Protein AF-A0A9E0TAA4-F1 (afdb_monomer_lite)

pLDDT: mean 91.59, std 7.59, range [60.28, 98.38]

Radius of gyration: 16.39 Å; chains: 1; bounding box: 40×34×42 Å

Foldseek 3Di:
DDLVVLQVCQVVLVLVVSLVVLVVVCVVVVPPPSSVLSNLSSLLSQLLVLLVVQVVCVVVVHARPPVSLVVNVVSLVSSLPRDDDAPDPSLLSSLLSCLVCLLRRLCLLVSDVSCPPSRDDPQLCDFDDDPPDTDHRSVVSSLNSLVSNCVNCVVDDPVSVVSSVD

Secondary structure (DSSP, 8-state):
--HHHHHHHHHTT-HHHHHHHHHHHHHH-TT-HHHHHHHHHHHHHHHHHHHHHHHHHHHTTPPPPHHHHHHHHHHHHHHHTSPP--S-HHHHHHHHHHTTTGGG-TTHHHHHHHH-GGGS-GGGGS-EEETTEEEPPHHHHHHHHHHHHHHH-TT--HHHHHHHH-

Structure (mmCIF, N/CA/C/O backbone):
data_AF-A0A9E0TAA4-F1
#
_entry.id   AF-A0A9E0TAA4-F1
#
loop_
_atom_site.group_PDB
_atom_site.id
_atom_site.type_symbol
_atom_site.label_atom_id
_atom_site.label_alt_id
_atom_site.label_comp_id
_atom_site.label_asym_id
_atom_site.label_entity_id
_atom_site.label_seq_id
_atom_site.pdbx_PDB_ins_code
_atom_site.Cartn_x
_atom_site.Cartn_y
_atom_site.Cartn_z
_atom_site.occupancy
_atom_site.B_iso_or_equiv
_atom_site.auth_seq_id
_atom_site.auth_comp_id
_atom_site.auth_asym_id
_atom_site.auth_atom_id
_atom_site.pdbx_PDB_model_num
ATOM 1 N N . MET A 1 1 ? 10.072 1.483 -24.260 1.00 61.47 1 MET A N 1
ATOM 2 C CA . MET A 1 1 ? 10.934 2.492 -23.596 1.00 61.47 1 MET A CA 1
ATOM 3 C C . MET A 1 1 ? 11.800 1.730 -22.598 1.00 61.47 1 MET A C 1
ATOM 5 O O . MET A 1 1 ? 12.129 0.595 -22.917 1.00 61.47 1 MET A O 1
ATOM 9 N N . THR A 1 2 ? 12.300 2.296 -21.491 1.00 86.75 2 THR A N 1
ATOM 10 C CA . THR A 1 2 ? 13.123 1.521 -20.538 1.00 86.75 2 THR A CA 1
ATOM 11 C C . THR A 1 2 ? 12.641 1.645 -19.094 1.00 86.75 2 THR A C 1
ATOM 13 O O . THR A 1 2 ? 12.015 2.630 -18.703 1.00 86.75 2 THR A O 1
ATOM 16 N N . TRP A 1 3 ? 13.036 0.694 -18.240 1.00 91.62 3 TRP A N 1
ATOM 17 C CA . TRP A 1 3 ? 12.866 0.779 -16.780 1.00 91.62 3 TRP A CA 1
ATOM 18 C C . TRP A 1 3 ? 13.400 2.094 -16.171 1.00 91.62 3 TRP A C 1
ATOM 20 O O . TRP A 1 3 ? 12.964 2.492 -15.086 1.00 91.62 3 TRP A O 1
ATOM 30 N N . ALA A 1 4 ? 14.343 2.774 -16.839 1.00 95.69 4 ALA A N 1
ATOM 31 C CA . ALA A 1 4 ? 14.889 4.051 -16.391 1.00 95.69 4 ALA A CA 1
ATOM 32 C C . ALA A 1 4 ? 13.861 5.190 -16.503 1.00 95.69 4 ALA A C 1
ATOM 34 O O . ALA A 1 4 ? 13.823 6.057 -15.630 1.00 95.69 4 ALA A O 1
ATOM 35 N N . ASP A 1 5 ? 12.977 5.147 -17.501 1.00 96.19 5 ASP A N 1
ATOM 36 C CA . ASP A 1 5 ? 11.924 6.148 -17.702 1.00 96.19 5 ASP A CA 1
ATOM 37 C C . ASP A 1 5 ? 10.844 6.022 -16.618 1.00 96.19 5 ASP A C 1
ATOM 39 O O . ASP A 1 5 ? 10.481 7.005 -15.964 1.00 96.19 5 ASP A O 1
ATOM 43 N N . VAL A 1 6 ? 10.425 4.784 -16.322 1.00 96.56 6 VAL A N 1
ATOM 44 C CA . VAL A 1 6 ? 9.535 4.467 -15.189 1.00 96.56 6 VAL A CA 1
ATOM 45 C C . VAL A 1 6 ? 10.157 4.944 -13.874 1.00 96.56 6 VAL A C 1
ATOM 47 O O . VAL A 1 6 ? 9.497 5.583 -13.048 1.00 96.56 6 VAL A O 1
ATOM 50 N N . GLN A 1 7 ? 11.457 4.693 -13.681 1.00 97.56 7 GLN A N 1
ATOM 51 C CA . GLN A 1 7 ? 12.180 5.169 -12.505 1.00 97.56 7 GLN A CA 1
ATOM 52 C C . GLN A 1 7 ? 12.195 6.703 -12.415 1.00 97.56 7 GLN A C 1
ATOM 54 O O . GLN A 1 7 ? 12.014 7.238 -11.318 1.00 97.56 7 GLN A O 1
ATOM 59 N N . ALA A 1 8 ? 12.427 7.414 -13.518 1.00 97.88 8 ALA A N 1
ATOM 60 C CA . ALA A 1 8 ? 12.48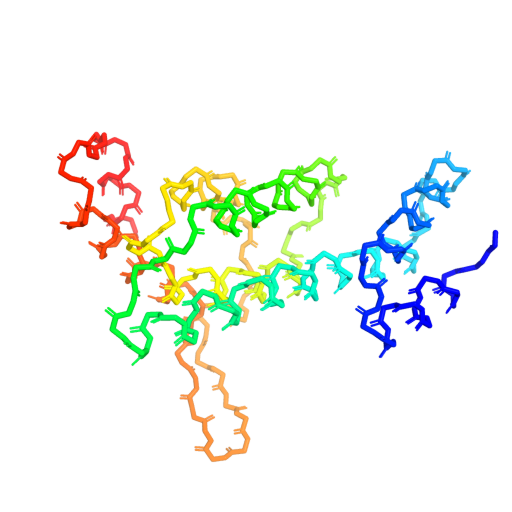4 8.874 -13.541 1.00 97.88 8 ALA A CA 1
ATOM 61 C C . ALA A 1 8 ? 11.126 9.501 -13.183 1.00 97.88 8 ALA A C 1
ATOM 63 O O . ALA A 1 8 ? 11.051 10.396 -12.332 1.00 97.88 8 ALA A O 1
ATOM 64 N N . LEU A 1 9 ? 10.034 8.979 -13.750 1.00 98.06 9 LEU A N 1
ATOM 65 C CA . LEU A 1 9 ? 8.672 9.384 -13.388 1.00 98.06 9 LEU A CA 1
ATOM 66 C C . LEU A 1 9 ? 8.393 9.134 -11.901 1.00 98.06 9 LEU A C 1
ATOM 68 O O . LEU A 1 9 ? 7.950 10.034 -11.188 1.00 98.06 9 LEU A O 1
ATOM 72 N N . ARG A 1 10 ? 8.744 7.948 -11.391 1.00 97.31 10 ARG A N 1
ATOM 73 C CA . ARG A 1 10 ? 8.583 7.615 -9.971 1.00 97.31 10 ARG A CA 1
ATOM 74 C C . ARG A 1 10 ? 9.374 8.558 -9.061 1.00 97.31 10 ARG A C 1
ATOM 76 O O . ARG A 1 10 ? 8.825 9.074 -8.091 1.00 97.31 10 ARG A O 1
ATOM 83 N N . LYS A 1 11 ? 10.658 8.787 -9.352 1.00 96.94 11 LYS A N 1
ATOM 84 C CA . LYS A 1 11 ? 11.536 9.653 -8.542 1.00 96.94 11 LYS A CA 1
ATOM 85 C C . LYS A 1 11 ? 11.096 11.119 -8.559 1.00 96.94 11 LYS A C 1
ATOM 87 O O . LYS A 1 11 ? 11.334 11.819 -7.583 1.00 96.94 11 LYS A O 1
ATOM 92 N N . SER A 1 12 ? 10.422 11.566 -9.619 1.00 97.25 12 SER A N 1
ATOM 93 C CA . SER A 1 12 ? 9.831 12.910 -9.706 1.00 97.25 12 SER A CA 1
ATOM 94 C C . SER A 1 12 ? 8.439 13.028 -9.064 1.00 97.25 12 SER A C 1
ATOM 96 O O . SER A 1 12 ? 7.809 14.077 -9.161 1.00 97.25 12 SER A O 1
ATOM 98 N N . GLY A 1 13 ? 7.941 11.972 -8.407 1.00 96.75 13 GLY A N 1
ATOM 99 C CA . GLY A 1 13 ? 6.632 11.963 -7.743 1.00 96.75 13 GLY A CA 1
ATOM 100 C C . GLY A 1 13 ? 5.439 11.788 -8.689 1.00 96.75 13 GLY A C 1
ATOM 101 O O . GLY A 1 13 ? 4.293 11.797 -8.240 1.00 96.75 13 GLY A O 1
ATOM 102 N N . LYS A 1 14 ? 5.677 11.578 -9.989 1.00 98.12 14 LYS A N 1
ATOM 103 C CA . LYS A 1 14 ? 4.645 11.320 -11.005 1.00 98.12 14 LYS A CA 1
ATOM 104 C C . LYS A 1 14 ? 4.228 9.847 -10.985 1.00 98.12 14 LYS A C 1
ATOM 106 O O . LYS A 1 14 ? 4.344 9.138 -11.981 1.00 98.12 14 LYS A O 1
ATOM 111 N N . PHE A 1 15 ? 3.768 9.372 -9.828 1.00 98.25 15 PHE A N 1
ATOM 112 C CA . PHE A 1 15 ? 3.553 7.944 -9.584 1.00 98.25 15 PHE A CA 1
ATOM 113 C C . PHE A 1 15 ? 2.519 7.310 -10.514 1.00 98.25 15 PHE A C 1
ATOM 115 O O . PHE A 1 15 ? 2.778 6.226 -11.016 1.00 98.25 15 PHE A O 1
ATOM 122 N N . GLN A 1 16 ? 1.397 7.983 -10.794 1.00 98.00 16 GLN A N 1
ATOM 123 C CA . GLN A 1 16 ? 0.392 7.442 -11.717 1.00 98.00 16 GLN A CA 1
ATOM 124 C C . GLN A 1 16 ? 0.969 7.259 -13.126 1.00 98.00 16 GLN A C 1
ATOM 126 O O . GLN A 1 16 ? 0.845 6.186 -13.692 1.00 98.00 16 GLN A O 1
ATOM 131 N N . GLN A 1 17 ? 1.702 8.253 -13.639 1.00 97.94 17 GLN A N 1
ATOM 132 C CA . GLN A 1 17 ? 2.354 8.146 -14.950 1.00 97.94 17 GLN A CA 1
ATOM 133 C C . GLN A 1 17 ? 3.415 7.038 -14.970 1.00 97.94 17 GLN A C 1
ATOM 135 O O . GLN A 1 17 ? 3.558 6.341 -15.967 1.00 97.94 17 GLN A O 1
ATOM 140 N N . ALA A 1 18 ? 4.152 6.858 -13.867 1.00 98.06 18 ALA A N 1
ATOM 141 C CA . ALA A 1 18 ? 5.094 5.752 -13.731 1.00 98.06 18 ALA A CA 1
ATOM 142 C C . ALA A 1 18 ? 4.381 4.390 -13.738 1.00 98.06 18 ALA A C 1
ATOM 144 O O . ALA A 1 18 ? 4.894 3.447 -14.329 1.00 98.06 18 ALA A O 1
ATOM 145 N N . ILE A 1 19 ? 3.209 4.287 -13.104 1.00 97.56 19 ILE A N 1
ATOM 146 C CA . ILE A 1 19 ? 2.390 3.071 -13.116 1.00 97.56 19 ILE A CA 1
ATOM 147 C C . ILE A 1 19 ? 1.889 2.785 -14.528 1.00 97.56 19 ILE A C 1
ATOM 149 O O . ILE A 1 19 ? 2.090 1.680 -15.016 1.00 97.56 19 ILE A O 1
ATOM 153 N N . ASP A 1 20 ? 1.294 3.777 -15.190 1.00 97.12 20 ASP A N 1
ATOM 154 C CA . ASP A 1 20 ? 0.730 3.622 -16.532 1.00 97.12 20 ASP A CA 1
ATOM 155 C C . ASP A 1 20 ? 1.812 3.174 -17.529 1.00 97.12 20 ASP A C 1
ATOM 157 O O . ASP A 1 20 ? 1.627 2.188 -18.242 1.00 97.12 20 ASP A O 1
ATOM 161 N N . LEU A 1 21 ? 2.983 3.827 -17.506 1.00 96.75 21 LEU A N 1
ATOM 162 C CA . LEU A 1 21 ? 4.123 3.437 -18.336 1.00 96.75 21 LEU A CA 1
ATOM 163 C C . LEU A 1 21 ? 4.658 2.050 -17.957 1.00 96.75 21 LEU A C 1
ATOM 165 O O . LEU A 1 21 ? 4.917 1.231 -18.828 1.00 96.75 21 LEU A O 1
ATOM 169 N N . GLY A 1 22 ? 4.819 1.764 -16.663 1.00 95.81 22 GLY A N 1
ATOM 170 C CA . GLY A 1 22 ? 5.322 0.472 -16.199 1.00 95.81 22 GLY A CA 1
ATOM 171 C C . GLY A 1 22 ? 4.421 -0.700 -16.590 1.00 95.81 22 GLY A C 1
ATOM 172 O O . GLY A 1 22 ? 4.932 -1.760 -16.928 1.00 95.81 22 GLY A O 1
ATOM 173 N N . LEU A 1 23 ? 3.098 -0.514 -16.582 1.00 95.25 23 LEU A N 1
ATOM 174 C CA . LEU A 1 23 ? 2.143 -1.521 -17.052 1.00 95.25 23 LEU A CA 1
ATOM 175 C C . LEU A 1 23 ? 2.267 -1.752 -18.559 1.00 95.25 23 LEU A C 1
ATOM 177 O O . LEU A 1 23 ? 2.362 -2.900 -18.976 1.00 95.25 23 LEU A O 1
ATOM 181 N N . GLN A 1 24 ? 2.341 -0.678 -19.351 1.00 95.12 24 GLN A N 1
ATOM 182 C CA . GLN A 1 24 ? 2.520 -0.776 -20.801 1.00 95.12 24 GLN A CA 1
ATOM 183 C C . GLN A 1 24 ? 3.803 -1.540 -21.165 1.00 95.12 24 GLN A C 1
ATOM 185 O O . GLN A 1 24 ? 3.782 -2.422 -22.016 1.00 95.12 24 GLN A O 1
ATOM 190 N N . GLU A 1 25 ? 4.918 -1.240 -20.499 1.00 93.44 25 GLU A N 1
ATOM 191 C CA . GLU A 1 25 ? 6.191 -1.919 -20.767 1.00 93.44 25 GLU A CA 1
ATOM 192 C C . GLU A 1 25 ? 6.145 -3.410 -20.380 1.00 93.44 25 GLU A C 1
ATOM 194 O O . GLU A 1 25 ? 6.793 -4.235 -21.021 1.00 93.44 25 GLU A O 1
ATOM 199 N N . LEU A 1 26 ? 5.362 -3.787 -19.360 1.00 92.94 26 LEU A N 1
ATOM 200 C CA . LEU A 1 26 ? 5.182 -5.192 -18.973 1.00 92.94 26 LEU A CA 1
ATOM 201 C C . LEU A 1 26 ? 4.215 -5.962 -19.869 1.00 92.94 26 LEU A C 1
ATOM 203 O O . LEU A 1 26 ? 4.309 -7.188 -19.906 1.00 92.94 26 LEU A O 1
ATOM 207 N N . ASP A 1 27 ? 3.326 -5.288 -20.596 1.00 92.06 27 ASP A N 1
ATOM 208 C CA . ASP A 1 27 ? 2.530 -5.943 -21.637 1.00 92.06 27 ASP A CA 1
ATOM 209 C C . ASP A 1 27 ? 3.433 -6.411 -22.795 1.00 92.06 27 ASP A C 1
ATOM 211 O O . ASP A 1 27 ? 3.213 -7.482 -23.361 1.00 92.06 27 ASP A O 1
ATOM 215 N N . GLU A 1 28 ? 4.489 -5.651 -23.108 1.00 90.12 28 GLU A N 1
ATOM 216 C CA . GLU A 1 28 ? 5.472 -5.990 -24.149 1.00 90.12 28 GLU A CA 1
ATOM 217 C C . GLU A 1 28 ? 6.566 -6.950 -23.651 1.00 90.12 28 GLU A C 1
ATOM 219 O O . GLU A 1 28 ? 6.990 -7.849 -24.380 1.00 90.12 28 GLU A O 1
ATOM 224 N N . ALA A 1 29 ? 7.015 -6.784 -22.403 1.00 90.00 29 ALA A N 1
ATOM 225 C CA . ALA A 1 29 ? 8.056 -7.600 -21.784 1.00 90.00 29 ALA A CA 1
ATOM 226 C C . ALA A 1 29 ?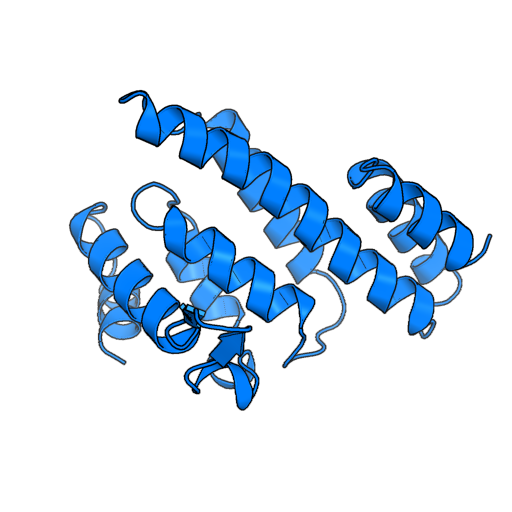 7.638 -8.077 -20.379 1.00 90.00 29 ALA A C 1
ATOM 228 O O . ALA A 1 29 ? 8.140 -7.566 -19.370 1.00 90.00 29 ALA A O 1
ATOM 229 N N . PRO A 1 30 ? 6.767 -9.103 -20.279 1.00 88.75 30 PRO A N 1
ATOM 230 C CA . PRO A 1 30 ? 6.216 -9.545 -19.002 1.00 88.75 30 PRO A CA 1
ATOM 231 C C . PRO A 1 30 ? 7.276 -9.930 -17.975 1.00 88.75 30 PRO A C 1
ATOM 233 O O . PRO A 1 30 ? 7.059 -9.739 -16.785 1.00 88.75 30 PRO A O 1
ATOM 236 N N . ASP A 1 31 ? 8.439 -10.428 -18.378 1.00 88.81 31 ASP A N 1
ATOM 237 C CA . ASP A 1 31 ? 9.464 -10.891 -17.439 1.00 88.81 31 ASP A CA 1
ATOM 238 C C . ASP A 1 31 ? 10.505 -9.822 -17.059 1.00 88.81 31 ASP A C 1
ATOM 240 O O . ASP A 1 31 ? 11.464 -10.132 -16.345 1.00 88.81 31 ASP A O 1
ATOM 244 N N . ASP A 1 32 ? 10.323 -8.551 -17.455 1.00 91.94 32 ASP A N 1
ATOM 245 C CA . ASP A 1 32 ? 11.246 -7.475 -17.074 1.00 91.94 32 ASP A CA 1
ATOM 246 C C . ASP A 1 32 ? 11.155 -7.159 -15.571 1.00 91.94 32 ASP A C 1
ATOM 248 O O . ASP A 1 32 ? 10.327 -6.387 -15.074 1.00 91.94 32 ASP A O 1
ATOM 252 N N . PHE A 1 33 ? 12.080 -7.753 -14.820 1.00 90.38 33 PHE A N 1
ATOM 253 C CA . PHE A 1 33 ? 12.176 -7.575 -13.380 1.00 90.38 33 PHE A CA 1
ATOM 254 C C . PHE A 1 33 ? 12.482 -6.131 -12.956 1.00 90.38 33 PHE A C 1
ATOM 256 O O . PHE A 1 33 ? 12.051 -5.701 -11.881 1.00 90.38 33 PHE A O 1
ATOM 263 N N . LYS A 1 34 ? 13.219 -5.365 -13.769 1.00 93.44 34 LYS A N 1
ATOM 264 C CA . LYS A 1 34 ? 13.571 -3.982 -13.429 1.00 93.44 34 LYS A CA 1
ATOM 265 C C . LYS A 1 34 ? 12.348 -3.088 -13.549 1.00 93.44 34 LYS A C 1
ATOM 267 O O . LYS A 1 34 ? 12.111 -2.296 -12.635 1.00 93.44 34 LYS A O 1
ATOM 272 N N . VAL A 1 35 ? 11.567 -3.238 -14.621 1.00 94.12 35 VAL A N 1
ATOM 273 C CA . VAL A 1 35 ? 10.297 -2.519 -14.795 1.00 94.12 35 VAL A CA 1
ATOM 274 C C . VAL A 1 35 ? 9.332 -2.881 -13.670 1.00 94.12 35 VAL A C 1
ATOM 276 O O . VAL A 1 35 ? 8.849 -1.972 -12.997 1.00 94.12 35 VAL A O 1
ATOM 279 N N . ARG A 1 36 ? 9.141 -4.178 -13.380 1.00 92.62 36 ARG A N 1
ATOM 280 C CA . ARG A 1 36 ? 8.303 -4.645 -12.255 1.00 92.62 36 ARG A CA 1
ATOM 281 C C . ARG A 1 36 ? 8.698 -3.998 -10.934 1.00 92.62 36 ARG A C 1
ATOM 283 O O . ARG A 1 36 ? 7.865 -3.394 -10.273 1.00 92.62 36 ARG A O 1
ATOM 290 N N . THR A 1 37 ? 9.988 -4.024 -10.605 1.00 93.12 37 THR A N 1
ATOM 291 C CA . THR A 1 37 ? 10.489 -3.393 -9.380 1.00 93.12 37 THR A CA 1
ATOM 292 C C . THR A 1 37 ? 10.144 -1.900 -9.344 1.00 93.12 37 THR A C 1
ATOM 294 O O . THR A 1 37 ? 9.697 -1.389 -8.321 1.00 93.12 37 THR A O 1
ATOM 297 N N . GLN A 1 38 ? 10.335 -1.158 -10.443 1.00 95.62 38 GLN A N 1
ATOM 298 C CA . GLN A 1 38 ? 9.970 0.265 -10.459 1.00 95.62 38 GLN A CA 1
ATOM 299 C C . GLN A 1 38 ? 8.458 0.487 -10.349 1.00 95.62 38 GLN A C 1
ATOM 301 O O . GLN A 1 38 ? 8.053 1.447 -9.691 1.00 95.62 38 GLN A O 1
ATOM 306 N N . LEU A 1 39 ? 7.651 -0.389 -10.944 1.00 95.50 39 LEU A N 1
ATOM 307 C CA . LEU A 1 39 ? 6.196 -0.367 -10.856 1.00 95.50 39 LEU A CA 1
ATOM 308 C C . LEU A 1 39 ? 5.718 -0.580 -9.411 1.00 95.50 39 LEU A C 1
ATOM 310 O O . LEU A 1 39 ? 4.919 0.214 -8.915 1.00 95.50 39 LEU A O 1
ATOM 314 N N . ASP A 1 40 ? 6.272 -1.563 -8.697 1.00 94.94 40 ASP A N 1
ATOM 315 C CA . ASP A 1 40 ? 5.940 -1.841 -7.293 1.00 94.94 40 ASP A CA 1
ATOM 316 C C . ASP A 1 40 ? 6.239 -0.628 -6.397 1.00 94.94 40 ASP A C 1
ATOM 318 O O . ASP A 1 40 ? 5.394 -0.161 -5.623 1.00 94.94 40 ASP A O 1
ATOM 322 N N . TRP A 1 41 ? 7.417 -0.021 -6.575 1.00 96.69 41 TRP A N 1
ATOM 323 C CA . TRP A 1 41 ? 7.776 1.209 -5.869 1.00 96.69 41 TRP A CA 1
ATOM 324 C C . TRP A 1 41 ? 6.919 2.417 -6.281 1.00 96.69 41 TRP A C 1
ATOM 326 O O . TRP A 1 41 ? 6.744 3.337 -5.475 1.00 96.69 41 TRP A O 1
ATOM 336 N N . ALA A 1 42 ? 6.401 2.459 -7.512 1.00 97.69 42 ALA A N 1
ATOM 337 C CA . ALA A 1 42 ? 5.496 3.513 -7.961 1.00 97.69 42 ALA A CA 1
ATOM 338 C C . ALA A 1 42 ? 4.113 3.380 -7.308 1.00 97.69 42 ALA A C 1
ATOM 340 O O . ALA A 1 42 ? 3.593 4.379 -6.805 1.00 97.69 42 ALA A O 1
ATOM 341 N N . PHE A 1 43 ? 3.570 2.162 -7.209 1.00 97.62 43 PHE A N 1
ATOM 342 C CA . PHE A 1 43 ? 2.353 1.887 -6.440 1.00 97.62 43 PHE A CA 1
ATOM 343 C C . PHE A 1 43 ? 2.506 2.292 -4.978 1.00 97.62 43 PHE A C 1
ATOM 345 O O . PHE A 1 43 ? 1.669 3.036 -4.464 1.00 97.62 43 PHE A O 1
ATOM 352 N N . TYR A 1 44 ? 3.594 1.877 -4.320 1.00 97.69 44 TYR A N 1
ATOM 353 C CA . TYR A 1 44 ? 3.876 2.308 -2.951 1.00 97.69 44 TYR A CA 1
ATOM 354 C C . TYR A 1 44 ? 3.908 3.837 -2.831 1.00 97.69 44 TYR A C 1
ATOM 356 O O . TYR A 1 44 ? 3.268 4.393 -1.939 1.00 97.69 44 TYR A O 1
ATOM 364 N N . GLY A 1 45 ? 4.602 4.530 -3.739 1.00 98.12 45 GLY A N 1
ATOM 365 C CA . GLY A 1 45 ? 4.669 5.991 -3.744 1.00 98.12 45 GLY A CA 1
ATOM 366 C C . GLY A 1 45 ? 3.296 6.658 -3.873 1.00 98.12 45 GLY A C 1
ATOM 367 O O . GLY A 1 45 ? 2.976 7.560 -3.094 1.00 98.12 45 GLY A O 1
ATOM 368 N N . LEU A 1 46 ? 2.458 6.178 -4.799 1.00 98.38 46 LEU A N 1
ATOM 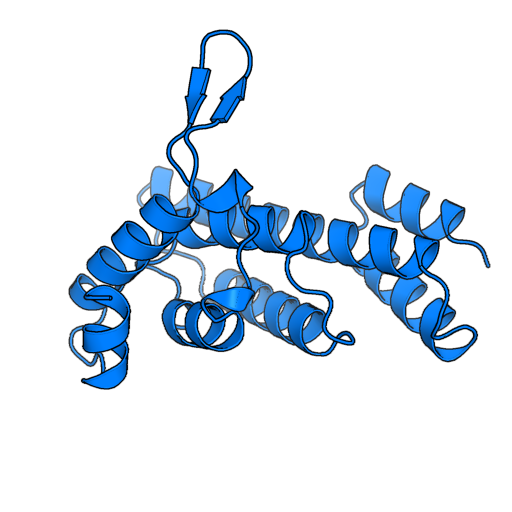369 C CA . LEU A 1 46 ? 1.092 6.670 -4.993 1.00 98.38 46 LEU A CA 1
ATOM 370 C C . LEU A 1 46 ? 0.236 6.463 -3.735 1.00 98.38 46 LEU A C 1
ATOM 372 O O . LEU A 1 46 ? -0.372 7.407 -3.226 1.00 98.38 46 LEU A O 1
ATOM 376 N N . ILE A 1 47 ? 0.235 5.238 -3.204 1.00 98.12 47 ILE A N 1
ATOM 377 C CA . ILE A 1 47 ? -0.518 4.857 -2.004 1.00 98.12 47 ILE A CA 1
ATOM 378 C C . ILE A 1 47 ? -0.077 5.707 -0.810 1.00 98.12 47 ILE A C 1
ATOM 380 O O . ILE A 1 47 ? -0.914 6.283 -0.113 1.00 98.12 47 ILE A O 1
ATOM 384 N N . LYS A 1 48 ? 1.235 5.855 -0.603 1.00 98.12 48 LYS A N 1
ATOM 385 C CA . LYS A 1 48 ? 1.806 6.676 0.468 1.00 98.12 48 LYS A CA 1
ATOM 386 C C . LYS A 1 48 ? 1.403 8.144 0.357 1.00 98.12 48 LYS A C 1
ATOM 388 O O . LYS A 1 48 ? 1.134 8.772 1.383 1.00 98.12 48 LYS A O 1
ATOM 393 N N . ASN A 1 49 ? 1.352 8.698 -0.853 1.00 97.50 49 ASN A N 1
ATOM 394 C CA . ASN A 1 49 ? 0.934 10.082 -1.066 1.00 97.50 49 ASN A CA 1
ATOM 395 C C . ASN A 1 49 ? -0.527 10.296 -0.626 1.00 97.50 49 ASN A C 1
ATOM 397 O O . ASN A 1 49 ? -0.819 11.178 0.185 1.00 97.50 49 ASN A O 1
ATOM 401 N N . HIS A 1 50 ? -1.436 9.421 -1.065 1.00 97.75 50 HIS A N 1
ATOM 402 C CA . HIS A 1 50 ? -2.838 9.461 -0.640 1.00 97.75 50 HIS A CA 1
ATOM 403 C C . HIS A 1 50 ? -3.000 9.249 0.872 1.00 97.75 50 HIS A C 1
ATOM 405 O O . HIS A 1 50 ? -3.729 9.992 1.534 1.00 97.75 50 HIS A O 1
ATOM 411 N N . LEU A 1 51 ? -2.274 8.285 1.444 1.00 97.12 51 LEU A N 1
ATOM 412 C CA . LEU A 1 51 ? -2.280 8.006 2.880 1.00 97.12 51 LEU A CA 1
ATOM 413 C C . LEU A 1 51 ? -1.797 9.193 3.710 1.00 97.12 51 LEU A C 1
ATOM 415 O O . LEU A 1 51 ? -2.385 9.501 4.745 1.00 97.12 51 LEU A O 1
ATOM 419 N N . SER A 1 52 ? -0.757 9.887 3.251 1.00 96.69 52 SER A N 1
ATOM 420 C CA . SER A 1 52 ? -0.213 11.055 3.948 1.00 96.69 52 SER A CA 1
ATOM 421 C C . SER A 1 52 ? -1.241 12.187 4.036 1.00 96.69 52 SER A C 1
ATOM 423 O O . SER A 1 52 ? -1.360 12.827 5.081 1.00 96.69 52 SER A O 1
ATOM 425 N N . SER A 1 53 ? -2.044 12.370 2.985 1.00 95.75 53 SER A N 1
ATOM 426 C CA . SER A 1 53 ? -3.194 13.281 2.967 1.00 95.75 53 SER A CA 1
ATOM 427 C C . SER A 1 53 ? -4.262 12.886 4.001 1.00 95.75 53 SER A C 1
ATOM 429 O O . SER A 1 53 ? -4.696 13.730 4.789 1.00 95.75 53 SER A O 1
ATOM 431 N N . VAL A 1 54 ? -4.625 11.599 4.084 1.00 97.19 54 VAL A N 1
ATOM 432 C CA . VAL A 1 54 ? -5.580 11.095 5.091 1.00 97.19 54 VAL A CA 1
ATOM 433 C C . VAL A 1 54 ? -5.051 11.309 6.509 1.00 97.19 54 VAL A C 1
ATOM 435 O O . VAL A 1 54 ? -5.759 11.847 7.357 1.00 97.19 54 VAL A O 1
ATOM 438 N N . VAL A 1 55 ? -3.790 10.956 6.772 1.00 96.88 55 VAL A N 1
ATOM 439 C CA . VAL A 1 55 ? -3.158 11.155 8.085 1.00 96.88 55 VAL A CA 1
ATOM 440 C C . VAL A 1 55 ? -3.145 12.634 8.477 1.00 96.88 55 VAL A C 1
ATOM 442 O O . VAL A 1 55 ? -3.418 12.952 9.634 1.00 96.88 55 VAL A O 1
ATOM 445 N N . ALA A 1 56 ? -2.847 13.543 7.545 1.00 96.62 56 ALA A N 1
ATOM 446 C CA . ALA A 1 56 ? -2.863 14.979 7.816 1.00 96.62 56 ALA A CA 1
ATOM 447 C C . ALA A 1 56 ? -4.264 15.470 8.216 1.00 96.62 56 ALA A C 1
ATOM 449 O O . ALA A 1 56 ? -4.396 16.222 9.181 1.00 96.62 56 ALA A O 1
ATOM 450 N N . LYS A 1 57 ? -5.313 14.995 7.532 1.00 96.31 57 LYS A N 1
ATOM 451 C CA . LYS A 1 57 ? -6.712 15.309 7.862 1.00 96.31 57 LYS A CA 1
ATOM 452 C C . LYS A 1 57 ? -7.106 14.802 9.248 1.00 96.31 57 LYS A C 1
ATOM 454 O O . LYS A 1 57 ? -7.597 15.589 10.053 1.00 96.31 57 LYS A O 1
ATOM 459 N N . LEU A 1 58 ? -6.790 13.546 9.557 1.00 96.25 58 LEU A N 1
ATOM 460 C CA . LEU A 1 58 ? -7.060 12.950 10.868 1.00 96.25 58 LEU A CA 1
ATOM 461 C C . LEU A 1 58 ? -6.340 13.699 11.999 1.00 96.25 58 LEU A C 1
ATOM 463 O O . LEU A 1 58 ? -6.938 13.975 13.035 1.00 96.25 58 LEU A O 1
ATOM 467 N N . LYS A 1 59 ? -5.075 14.094 11.792 1.00 95.69 59 LYS A N 1
ATOM 468 C CA . LYS A 1 59 ? -4.320 14.911 12.761 1.00 95.69 59 LYS A CA 1
ATOM 469 C C . LYS A 1 59 ? -4.931 16.295 12.983 1.00 95.69 59 LYS A C 1
ATOM 471 O O . LYS A 1 59 ? -4.809 16.832 14.077 1.00 95.69 59 LYS A O 1
ATOM 476 N N . ALA A 1 60 ? -5.591 16.853 11.973 1.00 96.00 60 ALA A N 1
ATOM 477 C CA . ALA A 1 60 ? -6.335 18.104 12.079 1.00 96.00 60 ALA A CA 1
ATOM 478 C C . ALA A 1 60 ? -7.750 17.924 12.674 1.00 96.00 60 ALA A C 1
ATOM 480 O O . ALA A 1 60 ? -8.548 18.856 12.626 1.00 96.00 60 ALA A O 1
ATOM 481 N N . GLY A 1 61 ? -8.091 16.733 13.185 1.00 95.12 61 GLY A N 1
ATOM 482 C CA . GLY A 1 61 ? -9.420 16.419 13.719 1.00 95.12 61 GLY A CA 1
ATOM 483 C C . GLY A 1 61 ? -10.508 16.279 12.649 1.00 95.12 61 GLY A C 1
ATOM 484 O O . GLY A 1 61 ? -11.688 16.221 12.979 1.00 95.12 61 GLY A O 1
ATOM 485 N N . GLN A 1 62 ? -10.132 16.238 11.368 1.00 96.06 62 GLN A N 1
ATOM 486 C CA . GLN A 1 62 ? -11.062 16.078 10.252 1.00 96.06 62 GLN A CA 1
ATOM 487 C C . GLN A 1 62 ? -11.241 14.591 9.915 1.00 96.06 62 GLN A C 1
ATOM 489 O O . GLN A 1 62 ? -10.290 13.814 10.046 1.00 96.06 62 GLN A O 1
ATOM 494 N N . PRO A 1 63 ? -12.428 14.174 9.439 1.00 94.12 63 PRO A N 1
ATOM 495 C CA . PRO A 1 63 ? -12.644 12.797 9.011 1.00 94.12 63 PRO A CA 1
ATOM 496 C C . PRO A 1 63 ? -11.760 12.431 7.810 1.00 94.12 63 PRO A C 1
ATOM 498 O O . PRO A 1 63 ? -11.368 13.286 7.010 1.00 94.12 63 PRO A O 1
ATOM 501 N N . ALA A 1 64 ? -11.477 11.133 7.663 1.00 94.38 64 ALA A N 1
ATOM 502 C CA . ALA A 1 64 ? -10.790 10.608 6.489 1.00 94.38 64 ALA A CA 1
ATOM 503 C C . ALA A 1 64 ? -11.623 10.889 5.219 1.00 94.38 64 ALA A C 1
ATOM 505 O O . ALA A 1 64 ? -12.790 10.490 5.162 1.00 94.38 64 ALA A O 1
ATOM 506 N N . PRO A 1 65 ? -11.066 11.552 4.186 1.00 94.88 65 PRO A N 1
ATOM 507 C CA . PRO A 1 65 ? -11.825 11.849 2.976 1.00 94.88 65 PRO A CA 1
ATOM 508 C C . PRO A 1 65 ? -12.162 10.563 2.210 1.00 94.88 65 PRO A C 1
ATOM 510 O O . PRO A 1 65 ? -11.261 9.884 1.714 1.00 94.88 65 PRO A O 1
ATOM 513 N N . SER A 1 66 ? -13.451 10.252 2.060 1.00 94.06 66 SER A N 1
ATOM 514 C CA . SER A 1 66 ? -13.925 9.023 1.399 1.00 94.06 66 SER A CA 1
ATOM 515 C C . SER A 1 66 ? -13.394 8.866 -0.031 1.00 94.06 66 SER A C 1
ATOM 517 O O . SER A 1 66 ? -13.001 7.772 -0.430 1.00 94.06 66 SER A O 1
ATOM 519 N N . GLY A 1 67 ? -13.295 9.966 -0.785 1.00 96.88 67 GLY A N 1
ATOM 520 C CA . GLY A 1 67 ? -12.700 9.969 -2.124 1.00 96.88 67 GLY A CA 1
ATOM 521 C C . GLY A 1 67 ? -11.241 9.502 -2.130 1.00 96.88 67 GLY A C 1
ATOM 522 O O . GLY A 1 67 ? -10.865 8.676 -2.957 1.00 96.88 67 GLY A O 1
ATOM 523 N N . VAL A 1 68 ? -10.434 9.957 -1.166 1.00 96.75 68 VAL A N 1
ATOM 524 C CA . VAL A 1 68 ? -9.018 9.564 -1.049 1.00 96.75 68 VAL A CA 1
ATOM 525 C C . VAL A 1 68 ? -8.889 8.125 -0.545 1.00 96.75 68 VAL A C 1
ATOM 527 O O . VAL A 1 68 ? -8.057 7.370 -1.039 1.00 96.75 68 VAL A O 1
ATOM 530 N N . VAL A 1 69 ? -9.754 7.704 0.382 1.00 97.00 69 VAL A N 1
ATOM 531 C CA . VAL A 1 69 ? -9.849 6.301 0.824 1.00 97.00 69 VAL A CA 1
ATOM 532 C C . VAL A 1 69 ? -10.131 5.368 -0.359 1.00 97.00 69 VAL A C 1
ATOM 534 O O . VAL A 1 69 ? -9.470 4.340 -0.511 1.00 97.00 69 VAL A O 1
ATOM 537 N N . ASN A 1 70 ? -11.048 5.748 -1.250 1.00 97.06 70 ASN A N 1
ATOM 538 C CA . ASN A 1 70 ? -11.343 4.972 -2.452 1.00 97.06 70 ASN A CA 1
ATOM 539 C C . ASN A 1 70 ? -10.177 4.960 -3.452 1.00 97.06 70 ASN A C 1
ATOM 541 O O . ASN A 1 70 ? -9.919 3.918 -4.051 1.00 97.06 70 ASN A O 1
ATOM 545 N N . GLN A 1 71 ? -9.433 6.061 -3.596 1.00 97.81 71 GLN A N 1
ATOM 546 C CA . GLN A 1 71 ? -8.213 6.099 -4.418 1.00 97.81 71 GLN A CA 1
ATOM 547 C C . GLN A 1 71 ? -7.141 5.136 -3.891 1.00 97.81 71 GLN A C 1
ATOM 549 O O . GLN A 1 71 ? -6.551 4.390 -4.671 1.00 97.81 71 GLN A O 1
ATOM 554 N N . ILE A 1 72 ? -6.941 5.080 -2.568 1.00 98.19 72 ILE A N 1
ATOM 555 C CA . ILE A 1 72 ? -6.037 4.102 -1.939 1.00 98.19 72 ILE A CA 1
ATOM 556 C C . ILE A 1 72 ? -6.488 2.682 -2.283 1.00 98.19 72 ILE A C 1
ATOM 558 O O . ILE A 1 72 ? -5.684 1.873 -2.738 1.00 98.19 72 ILE A O 1
ATOM 562 N N . HIS A 1 73 ? -7.778 2.379 -2.120 1.00 97.50 73 HIS A N 1
ATOM 563 C CA . HIS A 1 73 ? -8.311 1.059 -2.443 1.00 97.50 73 HIS A CA 1
ATOM 564 C C . HIS A 1 73 ? -8.114 0.691 -3.923 1.00 97.50 73 HIS A C 1
ATOM 566 O O . HIS A 1 73 ? -7.681 -0.420 -4.225 1.00 97.50 73 HIS A O 1
ATOM 572 N N . GLN A 1 74 ? -8.371 1.613 -4.852 1.00 97.38 74 GLN A N 1
ATOM 573 C CA . GLN A 1 74 ? -8.145 1.384 -6.282 1.00 97.38 74 GLN A CA 1
ATOM 574 C C . GLN A 1 74 ? -6.669 1.103 -6.592 1.00 97.38 74 GLN A C 1
ATOM 576 O O . GLN A 1 74 ? -6.377 0.143 -7.306 1.00 97.38 74 GLN A O 1
ATOM 581 N N . ALA A 1 75 ? -5.745 1.870 -6.005 1.00 97.38 75 ALA A N 1
ATOM 582 C CA . ALA A 1 75 ? -4.311 1.647 -6.164 1.00 97.38 75 ALA A CA 1
ATOM 583 C C . ALA A 1 75 ? -3.877 0.279 -5.608 1.00 97.38 75 ALA A C 1
ATOM 585 O O . ALA A 1 75 ? -3.145 -0.446 -6.278 1.00 97.38 75 ALA A O 1
ATOM 586 N N . LEU A 1 76 ? -4.393 -0.129 -4.440 1.00 96.56 76 LEU A N 1
ATOM 587 C CA . LEU A 1 76 ? -4.141 -1.462 -3.876 1.00 96.56 76 LEU A CA 1
ATOM 588 C C . LEU A 1 76 ? -4.674 -2.581 -4.769 1.00 96.56 76 LEU A C 1
ATOM 590 O O . LEU A 1 76 ? -4.007 -3.597 -4.934 1.00 96.56 76 LEU A O 1
ATOM 594 N N . ARG A 1 77 ? -5.854 -2.406 -5.378 1.00 95.56 77 ARG A N 1
ATOM 595 C CA . ARG A 1 77 ? -6.382 -3.375 -6.350 1.00 95.56 77 ARG A CA 1
ATOM 596 C C . ARG A 1 77 ? -5.518 -3.444 -7.606 1.00 95.56 77 ARG A C 1
ATOM 598 O O . ARG A 1 77 ? -5.347 -4.534 -8.137 1.00 95.56 77 ARG A O 1
ATOM 605 N N . GLY A 1 78 ? -4.994 -2.314 -8.079 1.00 94.81 78 GLY A N 1
ATOM 606 C CA . GLY A 1 78 ? -4.050 -2.265 -9.199 1.00 94.81 78 GLY A CA 1
ATOM 607 C C . GLY A 1 78 ? -2.760 -3.025 -8.891 1.00 94.81 78 GLY A C 1
ATOM 608 O O . GLY A 1 78 ? -2.374 -3.907 -9.656 1.00 94.81 78 GLY A O 1
ATOM 609 N N . PHE A 1 79 ? -2.169 -2.759 -7.725 1.00 94.19 79 PHE A N 1
ATOM 610 C CA . PHE A 1 79 ? -1.002 -3.480 -7.218 1.00 94.19 79 PHE A CA 1
ATOM 611 C C . PHE A 1 79 ? -1.285 -4.985 -7.092 1.00 94.19 79 PHE A C 1
ATOM 613 O O . PHE A 1 79 ? -0.521 -5.817 -7.566 1.00 94.19 79 PHE A O 1
ATOM 620 N N . ALA A 1 80 ? -2.441 -5.352 -6.536 1.00 91.88 80 ALA A N 1
ATOM 621 C CA . ALA A 1 80 ? -2.812 -6.741 -6.297 1.00 91.88 80 ALA A CA 1
ATOM 622 C C . ALA A 1 80 ? -3.063 -7.582 -7.561 1.00 91.88 80 ALA A C 1
ATOM 624 O O . ALA A 1 80 ? -3.074 -8.812 -7.481 1.00 91.88 80 ALA A O 1
ATOM 625 N N . LYS A 1 81 ? -3.289 -6.937 -8.711 1.00 90.88 81 LYS A N 1
ATOM 626 C CA . LYS A 1 81 ? -3.412 -7.606 -10.015 1.00 90.88 81 LYS A CA 1
ATOM 627 C C . LYS A 1 81 ? -2.060 -7.977 -10.619 1.00 90.88 81 LYS A C 1
ATOM 629 O O . LYS A 1 81 ? -2.032 -8.788 -11.540 1.00 90.88 81 LYS A O 1
ATOM 634 N N . GLN A 1 82 ? -0.964 -7.394 -10.131 1.00 85.81 82 GLN A N 1
ATOM 635 C CA . GLN A 1 82 ? 0.365 -7.745 -10.612 1.00 85.81 82 GLN A CA 1
ATOM 636 C C . GLN A 1 82 ? 0.686 -9.207 -10.257 1.00 85.81 82 GLN A C 1
ATOM 638 O O . GLN A 1 82 ? 0.274 -9.690 -9.195 1.00 85.81 82 GLN A O 1
ATOM 643 N N . PRO A 1 83 ? 1.416 -9.936 -11.123 1.00 80.44 83 PRO A N 1
ATOM 644 C CA . PRO A 1 83 ? 1.875 -11.285 -10.816 1.00 80.44 83 PRO A CA 1
ATOM 645 C C . PRO A 1 83 ? 2.587 -11.342 -9.463 1.00 80.44 83 PRO A C 1
ATOM 647 O O . PRO A 1 83 ? 3.492 -10.555 -9.189 1.00 80.44 83 PRO A O 1
ATOM 650 N N . LYS A 1 84 ? 2.146 -12.271 -8.610 1.00 67.38 84 LYS A N 1
ATOM 651 C CA . LYS A 1 84 ? 2.541 -12.329 -7.201 1.00 67.38 84 LYS A CA 1
ATOM 652 C C . LYS A 1 84 ? 4.043 -12.574 -7.055 1.00 67.38 84 LYS A C 1
ATOM 654 O O . LYS A 1 84 ? 4.537 -13.636 -7.426 1.00 67.38 84 LYS A O 1
ATOM 659 N N . ARG A 1 85 ? 4.737 -11.635 -6.417 1.00 68.31 85 ARG A N 1
ATOM 660 C CA . ARG A 1 85 ? 6.036 -11.857 -5.780 1.00 68.31 85 ARG A CA 1
ATOM 661 C C . ARG A 1 85 ? 5.890 -11.423 -4.338 1.00 68.31 85 ARG A C 1
ATOM 663 O O . ARG A 1 85 ? 5.777 -10.240 -4.049 1.00 68.31 85 ARG A O 1
ATOM 670 N N . ARG A 1 86 ? 5.737 -12.402 -3.457 1.00 76.44 86 ARG A N 1
ATOM 671 C CA . ARG A 1 86 ? 5.736 -12.180 -2.020 1.00 76.44 86 ARG A CA 1
ATOM 672 C C . ARG A 1 86 ? 6.721 -13.155 -1.390 1.00 76.44 86 ARG A C 1
ATOM 674 O O . ARG A 1 86 ? 6.760 -14.298 -1.853 1.00 76.44 86 ARG A O 1
ATOM 681 N N . PRO A 1 87 ? 7.490 -12.728 -0.386 1.00 78.19 87 PRO A N 1
ATOM 682 C CA . PRO A 1 87 ? 7.542 -11.372 0.175 1.00 78.19 87 PRO A CA 1
ATOM 683 C C . PRO A 1 87 ? 8.137 -10.333 -0.797 1.00 78.19 87 PRO A C 1
ATOM 685 O O . PRO A 1 87 ? 8.906 -10.678 -1.693 1.00 78.19 87 PRO A O 1
ATOM 688 N N . ASP A 1 88 ? 7.736 -9.069 -0.648 1.00 86.12 88 ASP A N 1
ATOM 689 C CA . ASP A 1 88 ? 8.236 -7.935 -1.438 1.00 86.12 88 ASP A CA 1
ATOM 690 C C . ASP A 1 88 ? 8.355 -6.674 -0.567 1.00 86.12 88 ASP A C 1
ATOM 692 O O . ASP A 1 88 ? 7.457 -6.338 0.204 1.00 86.12 88 ASP A O 1
ATOM 696 N N . ASN A 1 89 ? 9.453 -5.937 -0.737 1.00 89.81 89 ASN A N 1
ATOM 697 C CA . ASN A 1 89 ? 9.753 -4.756 0.069 1.00 89.81 89 ASN A CA 1
ATOM 698 C C . ASN A 1 89 ? 8.735 -3.623 -0.125 1.00 89.81 89 ASN A C 1
ATOM 700 O O . ASN A 1 89 ? 8.427 -2.904 0.833 1.00 89.81 89 ASN A O 1
ATOM 704 N N . ALA A 1 90 ? 8.218 -3.409 -1.341 1.00 93.38 90 ALA A N 1
ATOM 705 C CA . ALA A 1 90 ? 7.212 -2.374 -1.561 1.00 93.38 90 ALA A CA 1
ATOM 706 C C . ALA A 1 90 ? 5.897 -2.759 -0.868 1.00 93.38 90 ALA A C 1
ATOM 708 O O . ALA A 1 90 ? 5.297 -1.913 -0.199 1.00 93.38 90 ALA A O 1
ATOM 709 N N . LEU A 1 91 ? 5.504 -4.036 -0.929 1.00 93.94 91 LEU A N 1
ATOM 710 C CA . LEU A 1 91 ? 4.358 -4.571 -0.194 1.00 93.94 91 LEU A CA 1
ATOM 711 C C . LEU A 1 91 ? 4.489 -4.372 1.326 1.00 93.94 91 LEU A C 1
ATOM 713 O O . LEU A 1 91 ? 3.566 -3.842 1.952 1.00 93.94 91 LEU A O 1
ATOM 717 N N . SER A 1 92 ? 5.632 -4.717 1.918 1.00 93.25 92 SER A N 1
ATOM 718 C CA . SER A 1 92 ? 5.894 -4.514 3.350 1.00 93.25 92 SER A CA 1
ATOM 719 C C . SER A 1 92 ? 5.745 -3.041 3.755 1.00 93.25 92 SER A C 1
ATOM 721 O O . SER A 1 92 ? 5.120 -2.704 4.767 1.00 93.25 92 SER A O 1
ATOM 723 N N . ASN A 1 93 ? 6.238 -2.119 2.921 1.00 94.44 93 ASN A N 1
ATOM 724 C CA . ASN A 1 93 ? 6.082 -0.682 3.150 1.00 94.44 93 ASN A CA 1
ATOM 725 C C . ASN A 1 93 ? 4.635 -0.194 2.959 1.00 94.44 93 ASN A C 1
ATOM 727 O O . ASN A 1 93 ? 4.179 0.661 3.721 1.00 94.44 93 ASN A O 1
ATOM 731 N N . ILE A 1 94 ? 3.883 -0.752 2.006 1.00 95.94 94 ILE A N 1
ATOM 732 C CA . ILE A 1 94 ? 2.446 -0.482 1.850 1.00 95.94 94 ILE A CA 1
ATOM 733 C C . ILE A 1 94 ? 1.690 -0.892 3.121 1.00 95.94 94 ILE A C 1
ATOM 735 O O . ILE A 1 94 ? 0.915 -0.096 3.651 1.00 95.94 94 ILE A O 1
ATOM 739 N N . LEU A 1 95 ? 1.940 -2.089 3.657 1.00 95.44 95 LEU A N 1
ATOM 740 C CA . LEU A 1 95 ? 1.294 -2.575 4.883 1.00 95.44 95 LEU A CA 1
ATOM 741 C C . LEU A 1 95 ? 1.617 -1.705 6.096 1.00 95.44 95 LEU A C 1
ATOM 743 O O . LEU A 1 95 ? 0.724 -1.385 6.890 1.00 95.44 95 LEU A O 1
ATOM 747 N N . ARG A 1 96 ? 2.876 -1.270 6.214 1.00 94.62 96 ARG A N 1
ATOM 748 C CA . ARG A 1 96 ? 3.309 -0.327 7.249 1.00 94.62 96 ARG A CA 1
ATOM 749 C C . ARG A 1 96 ? 2.501 0.969 7.196 1.00 94.62 96 ARG A C 1
ATOM 751 O O . ARG A 1 96 ? 2.034 1.434 8.235 1.00 94.62 96 ARG A O 1
ATOM 758 N N . GLU A 1 97 ? 2.324 1.545 6.009 1.00 95.75 97 GLU A N 1
ATOM 759 C CA . GLU A 1 97 ? 1.582 2.797 5.843 1.00 95.75 97 GLU A CA 1
ATOM 760 C C . GLU A 1 97 ? 0.072 2.606 6.065 1.00 95.75 97 GLU A C 1
ATOM 762 O O . GLU A 1 97 ? -0.543 3.394 6.787 1.00 95.75 97 GLU A O 1
ATOM 767 N N . LEU A 1 98 ? -0.528 1.537 5.529 1.00 96.88 98 LEU A N 1
ATOM 768 C CA . LEU A 1 98 ? -1.957 1.242 5.705 1.00 96.88 98 LEU A CA 1
ATOM 769 C C . LEU A 1 98 ? -2.338 1.038 7.173 1.00 96.88 98 LEU A C 1
ATOM 771 O O . LEU A 1 98 ? -3.367 1.547 7.620 1.00 96.88 98 LEU A O 1
ATOM 775 N N . SER A 1 99 ? -1.482 0.365 7.947 1.00 96.12 99 SER A N 1
ATOM 776 C CA . SER A 1 99 ? -1.715 0.104 9.375 1.00 96.12 99 SER A CA 1
ATOM 777 C C . SER A 1 99 ? -1.914 1.390 10.193 1.00 96.12 99 SER A C 1
ATOM 779 O O . SER A 1 99 ? -2.561 1.376 11.240 1.00 96.12 99 SER A O 1
ATOM 781 N N . ARG A 1 100 ? -1.403 2.534 9.714 1.00 95.06 100 ARG A N 1
ATOM 782 C CA . ARG A 1 100 ? -1.553 3.844 10.371 1.00 95.06 100 ARG A CA 1
ATOM 783 C C . ARG A 1 100 ? -2.969 4.403 10.277 1.00 95.06 100 ARG A C 1
ATOM 785 O O . ARG A 1 100 ? -3.347 5.197 11.134 1.00 95.06 100 ARG A O 1
ATOM 792 N N . ILE A 1 101 ? -3.725 4.013 9.252 1.00 96.31 101 ILE A N 1
ATOM 793 C CA . ILE A 1 101 ? -5.096 4.483 9.021 1.00 96.31 101 ILE A CA 1
ATOM 794 C C . ILE A 1 101 ? -6.132 3.366 9.123 1.00 96.31 101 ILE A C 1
ATOM 796 O O . ILE A 1 101 ? -7.285 3.608 8.781 1.00 96.31 101 ILE A O 1
ATOM 800 N N . ALA A 1 102 ? -5.746 2.167 9.573 1.00 96.62 102 ALA A N 1
ATOM 801 C CA . ALA A 1 102 ? -6.619 0.993 9.604 1.00 96.62 102 ALA A CA 1
ATOM 802 C C . ALA A 1 102 ? -8.043 1.290 10.128 1.00 96.62 102 ALA A C 1
ATOM 804 O O . ALA A 1 102 ? -8.986 0.969 9.414 1.00 96.62 102 ALA A O 1
ATOM 805 N N . PRO A 1 103 ? -8.259 2.020 11.244 1.00 96.12 103 PRO A N 1
ATOM 806 C CA . PRO A 1 103 ? -9.610 2.306 11.763 1.00 96.12 103 PRO A CA 1
ATOM 807 C C . PRO A 1 103 ? -10.494 3.165 10.849 1.00 96.12 103 PRO A C 1
ATOM 809 O O . PRO A 1 103 ? -11.673 3.349 11.116 1.00 96.12 103 PRO A O 1
ATOM 812 N N . HIS A 1 104 ? -9.917 3.737 9.796 1.00 96.38 104 HIS A N 1
ATOM 813 C CA . HIS A 1 104 ? -10.578 4.606 8.829 1.00 96.38 104 HIS A CA 1
ATOM 814 C C . HIS A 1 104 ? -10.536 4.024 7.411 1.00 96.38 104 HIS A C 1
ATOM 816 O O . HIS A 1 104 ? -10.895 4.708 6.453 1.00 96.38 104 HIS A O 1
ATOM 822 N N . PHE A 1 105 ? -10.069 2.781 7.261 1.00 96.69 105 PHE A N 1
ATOM 823 C CA . PHE A 1 105 ? -9.918 2.110 5.979 1.00 96.69 105 PHE A CA 1
ATOM 824 C C . PHE A 1 105 ? -10.751 0.819 5.961 1.00 96.69 105 PHE A C 1
ATOM 826 O O . PHE A 1 105 ? -10.263 -0.229 6.386 1.00 96.69 105 PHE A O 1
ATOM 833 N N . PRO A 1 106 ? -11.999 0.857 5.451 1.00 94.25 106 PRO A N 1
ATOM 834 C CA . PRO A 1 106 ? -12.906 -0.297 5.475 1.00 94.25 106 PRO A CA 1
ATOM 835 C C . PRO A 1 106 ? -12.335 -1.547 4.792 1.00 94.25 106 PRO A C 1
ATOM 837 O O . PRO A 1 106 ? -12.627 -2.666 5.186 1.00 94.25 106 PRO A O 1
ATOM 840 N N . PHE A 1 107 ? -11.470 -1.365 3.792 1.00 94.38 107 PHE A N 1
ATOM 841 C CA . PHE A 1 107 ? -10.895 -2.458 3.004 1.00 94.38 107 PHE A CA 1
ATOM 842 C C . PHE A 1 107 ? -9.639 -3.084 3.638 1.00 94.38 107 PHE A C 1
ATOM 844 O O . PHE A 1 107 ? -9.008 -3.941 3.016 1.00 94.38 107 PHE A O 1
ATOM 851 N N . PHE A 1 108 ? -9.248 -2.655 4.846 1.00 95.88 108 PHE A N 1
ATOM 852 C CA . PHE A 1 108 ? -8.014 -3.101 5.498 1.00 95.88 108 PHE A CA 1
ATOM 853 C C . PHE A 1 108 ? -7.955 -4.626 5.707 1.00 95.88 108 PHE A C 1
ATOM 855 O O . PHE A 1 108 ? -6.988 -5.221 5.221 1.00 95.88 108 PHE A O 1
ATOM 862 N N . PRO A 1 109 ? -8.962 -5.295 6.314 1.00 93.88 109 PRO A N 1
ATOM 863 C CA . PRO A 1 109 ? -8.900 -6.741 6.544 1.00 93.88 109 PRO A CA 1
ATOM 864 C C . PRO A 1 109 ? -8.835 -7.529 5.237 1.00 93.88 109 PRO A C 1
ATOM 866 O O . PRO A 1 109 ? -8.056 -8.470 5.117 1.00 93.88 109 PRO A O 1
ATOM 869 N N . GLY A 1 110 ? -9.582 -7.094 4.215 1.00 92.50 110 GLY A N 1
ATOM 870 C CA . GLY A 1 110 ? -9.558 -7.716 2.891 1.00 92.50 110 GLY A CA 1
ATOM 871 C C . GLY A 1 110 ? -8.174 -7.668 2.238 1.00 92.50 110 GLY A C 1
ATOM 872 O O . GLY A 1 110 ? -7.734 -8.662 1.659 1.00 92.50 110 GLY A O 1
ATOM 873 N N . PHE A 1 111 ? -7.452 -6.549 2.368 1.00 93.75 111 PHE A N 1
ATOM 874 C CA . PHE A 1 111 ? -6.083 -6.455 1.858 1.00 93.75 111 PHE A CA 1
ATOM 875 C C . PHE A 1 111 ? -5.107 -7.315 2.671 1.00 93.75 111 PHE A C 1
ATOM 877 O O . PHE A 1 111 ? -4.310 -8.035 2.076 1.00 93.75 111 PHE A O 1
ATOM 884 N N . VAL A 1 112 ? -5.200 -7.316 4.006 1.00 93.75 112 VAL A N 1
ATOM 885 C CA . VAL A 1 112 ? -4.363 -8.178 4.864 1.00 93.75 112 VAL A CA 1
ATOM 886 C C . VAL A 1 112 ? -4.595 -9.662 4.553 1.00 93.75 112 VAL A C 1
ATOM 888 O O . VAL A 1 112 ? -3.635 -10.408 4.372 1.00 93.75 112 VAL A O 1
ATOM 891 N N . ARG A 1 113 ? -5.854 -10.082 4.378 1.00 91.44 113 ARG A N 1
ATOM 892 C CA . ARG A 1 113 ? -6.214 -11.444 3.957 1.00 91.44 113 ARG A CA 1
ATOM 893 C C . ARG A 1 113 ? -5.637 -11.784 2.586 1.00 91.44 113 ARG A C 1
ATOM 895 O O . ARG A 1 113 ? -5.125 -12.880 2.386 1.00 91.44 113 ARG A O 1
ATOM 902 N N . TRP A 1 114 ? -5.692 -10.843 1.642 1.00 91.44 114 TRP A N 1
ATOM 903 C CA . TRP A 1 114 ? -5.080 -11.026 0.329 1.00 91.44 114 TRP A CA 1
ATOM 904 C C . TRP A 1 114 ? -3.566 -11.206 0.431 1.00 91.44 114 TRP A C 1
ATOM 906 O O . TRP A 1 114 ? -3.037 -12.033 -0.311 1.00 91.44 114 TRP A O 1
ATOM 916 N N . VAL A 1 115 ? -2.880 -10.464 1.310 1.00 91.31 115 VAL A N 1
ATOM 917 C CA . VAL A 1 115 ? -1.435 -10.593 1.572 1.00 91.31 115 VAL A CA 1
ATOM 918 C C . VAL A 1 115 ? -1.097 -11.968 2.149 1.00 91.31 115 VAL A C 1
ATOM 920 O O . VAL A 1 115 ? -0.197 -12.622 1.621 1.00 91.31 115 VAL A O 1
ATOM 923 N N . GLY A 1 116 ? -1.857 -12.432 3.142 1.00 88.62 116 GLY A N 1
ATOM 924 C CA . GLY A 1 116 ? -1.614 -13.706 3.821 1.00 88.62 116 GLY A CA 1
ATOM 925 C C . GLY A 1 116 ? -0.304 -13.722 4.619 1.00 88.62 116 GLY A C 1
ATOM 926 O O . GLY A 1 116 ? 0.510 -12.806 4.527 1.00 88.62 116 GLY A O 1
ATOM 927 N N . ILE A 1 117 ? -0.085 -14.773 5.411 1.00 81.44 117 ILE A N 1
ATOM 928 C CA . ILE A 1 117 ? 1.109 -14.873 6.266 1.00 81.44 117 ILE A CA 1
ATOM 929 C C . ILE A 1 117 ? 2.407 -14.978 5.450 1.00 81.44 117 ILE A C 1
ATOM 931 O O . ILE A 1 117 ? 3.384 -14.302 5.761 1.00 81.44 117 ILE A O 1
ATOM 935 N N . ASP A 1 118 ? 2.363 -15.702 4.327 1.00 83.25 118 ASP A N 1
ATOM 936 C CA . ASP A 1 118 ? 3.471 -15.832 3.365 1.00 83.25 118 ASP A CA 1
ATOM 937 C C . ASP A 1 118 ? 3.751 -14.525 2.599 1.00 83.25 118 ASP A C 1
ATOM 939 O O . ASP A 1 118 ? 4.665 -14.431 1.779 1.00 83.25 118 ASP A O 1
ATOM 943 N N . GLY A 1 119 ? 2.918 -13.505 2.826 1.00 85.88 119 GLY A N 1
ATOM 944 C CA . GLY A 1 119 ? 3.067 -12.179 2.261 1.00 85.88 119 GLY A CA 1
ATOM 945 C C . GLY A 1 119 ? 4.134 -11.316 2.931 1.00 85.88 119 GLY A C 1
ATOM 946 O O . GLY A 1 119 ? 4.545 -10.320 2.335 1.00 85.88 119 GLY A O 1
ATOM 947 N N . LEU A 1 120 ? 4.553 -11.683 4.145 1.00 90.19 120 LEU A N 1
ATOM 948 C CA . LEU A 1 120 ? 5.499 -10.940 4.975 1.00 90.19 120 LEU A CA 1
ATOM 949 C C . LEU A 1 120 ? 6.907 -11.534 4.882 1.00 90.19 120 LEU A C 1
ATOM 951 O O . LEU A 1 120 ? 7.087 -12.749 4.968 1.00 90.19 120 LEU A O 1
ATOM 955 N N . GLY A 1 121 ? 7.908 -10.667 4.734 1.00 89.69 121 GLY A N 1
ATOM 956 C CA . GLY A 1 121 ? 9.319 -11.053 4.779 1.00 89.69 121 GLY A CA 1
ATOM 957 C C . GLY A 1 121 ? 9.764 -11.395 6.200 1.00 89.69 121 GLY A C 1
ATOM 958 O O . GLY A 1 121 ? 9.109 -11.026 7.174 1.00 89.69 121 GLY A O 1
ATOM 959 N N . ALA A 1 122 ? 10.900 -12.078 6.354 1.00 90.44 122 ALA A N 1
ATOM 960 C CA . ALA A 1 122 ? 11.445 -12.405 7.677 1.00 90.44 122 ALA A CA 1
ATOM 961 C C . ALA A 1 122 ? 11.724 -11.138 8.515 1.00 90.44 122 ALA A C 1
ATOM 963 O O . ALA A 1 122 ? 11.533 -11.125 9.731 1.00 90.44 122 ALA A O 1
ATOM 964 N N . GLU A 1 123 ? 12.123 -10.058 7.850 1.00 89.38 123 GLU A N 1
ATOM 965 C CA . GLU A 1 123 ? 12.351 -8.725 8.397 1.00 89.38 123 GLU A CA 1
ATOM 966 C C . GLU A 1 123 ? 11.078 -8.057 8.941 1.00 89.38 123 GLU A C 1
ATOM 968 O O . GLU A 1 123 ? 11.152 -7.257 9.874 1.00 89.38 123 GLU A O 1
ATOM 973 N N . ASP A 1 124 ? 9.896 -8.410 8.426 1.00 92.12 124 ASP A N 1
ATOM 974 C CA . ASP A 1 124 ? 8.623 -7.818 8.856 1.00 92.12 124 ASP A CA 1
ATOM 975 C C . ASP A 1 124 ? 8.202 -8.274 10.259 1.00 92.12 124 ASP A C 1
ATOM 977 O O . ASP A 1 124 ? 7.375 -7.621 10.909 1.00 92.12 124 ASP A O 1
ATOM 981 N N . TRP A 1 125 ? 8.804 -9.364 10.739 1.00 92.75 125 TRP A N 1
ATOM 982 C CA . TRP A 1 125 ? 8.617 -9.940 12.072 1.00 92.75 125 TRP A CA 1
ATOM 983 C C . TRP A 1 125 ? 9.608 -9.402 13.105 1.00 92.75 125 TRP A C 1
ATOM 985 O O . TRP A 1 125 ? 9.475 -9.682 14.298 1.00 92.75 125 TRP A O 1
ATOM 995 N N . GLN A 1 126 ? 10.594 -8.618 12.675 1.00 91.88 126 GLN A N 1
ATOM 996 C CA . GLN A 1 126 ? 11.692 -8.170 13.520 1.00 91.88 126 GLN A CA 1
ATOM 997 C C . GLN A 1 126 ? 11.578 -6.682 13.847 1.00 91.88 126 GLN A C 1
ATOM 999 O O . GLN A 1 126 ? 10.961 -5.887 13.136 1.00 91.88 126 GLN A O 1
ATOM 1004 N N . TYR A 1 127 ? 12.167 -6.291 14.977 1.00 88.25 127 TYR A N 1
ATOM 1005 C CA . TYR A 1 127 ? 12.374 -4.876 15.252 1.00 88.25 127 TYR A CA 1
ATOM 1006 C C . TYR A 1 127 ? 13.463 -4.364 14.321 1.00 88.25 127 TYR A C 1
ATOM 1008 O O . TYR A 1 127 ? 14.572 -4.889 14.340 1.00 88.25 127 TYR A O 1
ATOM 1016 N N . ASN A 1 128 ? 13.162 -3.304 13.580 1.00 81.44 128 ASN A N 1
ATOM 1017 C CA . ASN A 1 128 ? 14.165 -2.627 12.772 1.00 81.44 128 ASN A CA 1
ATOM 1018 C C . ASN A 1 128 ? 14.734 -1.443 13.539 1.00 81.44 128 ASN A C 1
ATOM 1020 O O . ASN A 1 128 ? 13.997 -0.684 14.173 1.00 81.44 128 ASN A O 1
ATOM 1024 N N . GLN A 1 129 ? 16.046 -1.275 13.455 1.00 79.62 129 GLN A N 1
ATOM 1025 C CA . GLN A 1 129 ? 16.746 -0.117 13.981 1.00 79.62 129 GLN A CA 1
ATOM 1026 C C . GLN A 1 129 ? 17.298 0.685 12.807 1.00 79.62 129 GLN A C 1
ATOM 1028 O O . GLN A 1 129 ? 17.997 0.142 11.955 1.00 79.62 129 GLN A O 1
ATOM 1033 N N . LEU A 1 130 ? 16.940 1.963 12.750 1.00 75.81 130 LEU A N 1
ATOM 1034 C CA . LEU A 1 130 ? 17.531 2.925 11.831 1.00 75.81 130 LEU A CA 1
ATOM 1035 C C . LEU A 1 130 ? 18.056 4.073 12.687 1.00 75.81 130 LEU A C 1
ATOM 1037 O O . LEU A 1 130 ? 17.271 4.753 13.352 1.00 75.81 130 LEU A O 1
ATOM 1041 N N . ASP A 1 131 ? 19.375 4.235 12.702 1.00 82.75 131 ASP A N 1
ATOM 1042 C CA . ASP A 1 131 ? 20.086 5.132 13.613 1.00 82.75 131 ASP A CA 1
ATOM 1043 C C . ASP A 1 131 ? 19.689 4.867 15.085 1.00 82.75 131 ASP A C 1
ATOM 1045 O O . ASP A 1 131 ? 19.762 3.735 15.577 1.00 82.75 131 ASP A O 1
ATOM 1049 N N . GLU A 1 132 ? 19.225 5.894 15.795 1.00 81.38 132 GLU A N 1
ATOM 1050 C CA . GLU A 1 132 ? 18.756 5.804 17.184 1.00 81.38 132 GLU A CA 1
ATOM 1051 C C . GLU A 1 132 ? 17.285 5.366 17.297 1.00 81.38 132 GLU A C 1
ATOM 1053 O O . GLU A 1 132 ? 16.794 5.072 18.389 1.00 81.38 132 GLU A O 1
ATOM 1058 N N . ASN A 1 133 ? 16.558 5.290 16.178 1.00 79.38 133 ASN A N 1
ATOM 1059 C CA . ASN A 1 133 ? 15.135 4.982 16.180 1.00 79.38 133 ASN A CA 1
ATOM 1060 C C . ASN A 1 133 ? 14.886 3.480 16.040 1.00 79.38 133 ASN A C 1
ATOM 1062 O O . ASN A 1 133 ? 15.255 2.844 15.049 1.00 79.38 133 ASN A O 1
ATOM 1066 N N . ARG A 1 134 ? 14.166 2.918 17.016 1.00 82.19 134 ARG A N 1
ATOM 1067 C CA . ARG A 1 134 ? 13.672 1.541 16.971 1.00 82.19 134 ARG A CA 1
ATOM 1068 C C . ARG A 1 134 ? 12.228 1.514 16.489 1.00 82.19 134 ARG A C 1
ATOM 1070 O O . ARG A 1 134 ? 11.322 2.023 17.149 1.00 82.19 134 ARG A O 1
ATOM 1077 N N . PHE A 1 135 ? 12.005 0.863 15.358 1.00 83.88 135 PHE A N 1
ATOM 1078 C CA . PHE A 1 135 ? 10.688 0.677 14.772 1.00 83.88 135 PHE A CA 1
ATOM 1079 C C . PHE A 1 135 ? 10.131 -0.699 15.145 1.00 83.88 135 PHE A C 1
ATOM 1081 O O . PHE A 1 135 ? 10.858 -1.696 15.086 1.00 83.88 135 PHE A O 1
ATOM 1088 N N . PRO A 1 136 ? 8.844 -0.784 15.525 1.00 89.00 136 PRO A N 1
ATOM 1089 C CA . PRO A 1 136 ? 8.211 -2.069 15.772 1.00 89.00 136 PRO A CA 1
ATOM 1090 C C . PRO A 1 136 ? 8.122 -2.902 14.479 1.00 89.00 136 PRO A C 1
ATOM 1092 O O . PRO A 1 136 ? 8.099 -2.319 13.384 1.00 89.00 136 PRO A O 1
ATOM 1095 N N . PRO A 1 137 ? 8.008 -4.239 14.607 1.00 93.69 137 PRO A N 1
ATOM 1096 C CA . PRO A 1 137 ? 7.723 -5.129 13.485 1.00 93.69 137 PRO A CA 1
ATOM 1097 C C . PRO A 1 137 ? 6.496 -4.680 12.687 1.00 93.69 137 PRO A C 1
ATOM 1099 O O . PRO A 1 137 ? 5.516 -4.191 13.265 1.00 93.69 137 PRO A O 1
ATOM 1102 N N . ILE A 1 138 ? 6.517 -4.879 11.367 1.00 93.88 138 ILE A N 1
ATOM 1103 C CA . ILE A 1 138 ? 5.350 -4.605 10.514 1.00 93.88 138 ILE A CA 1
ATOM 1104 C C . ILE A 1 138 ? 4.201 -5.535 10.896 1.00 93.88 138 ILE A C 1
ATOM 1106 O O . ILE A 1 138 ? 3.076 -5.054 11.033 1.00 93.88 138 ILE A O 1
ATOM 1110 N N . ALA A 1 139 ? 4.486 -6.811 11.176 1.00 93.94 139 ALA A N 1
ATOM 1111 C CA . ALA A 1 139 ? 3.494 -7.776 11.652 1.00 93.94 139 ALA A CA 1
ATOM 1112 C C . ALA A 1 139 ? 2.734 -7.261 12.892 1.00 93.94 139 ALA A C 1
ATOM 1114 O O . ALA A 1 139 ? 1.505 -7.288 12.941 1.00 93.94 139 ALA A O 1
ATOM 1115 N N . LEU A 1 140 ? 3.449 -6.662 13.854 1.00 93.81 140 LEU A N 1
ATOM 1116 C CA . LEU A 1 140 ? 2.834 -6.051 15.037 1.00 93.81 140 LEU A CA 1
ATOM 1117 C C . LEU A 1 140 ? 1.969 -4.830 14.682 1.00 93.81 140 LEU A C 1
ATOM 1119 O O . LEU A 1 140 ? 0.937 -4.587 15.311 1.00 93.81 140 LEU A O 1
ATOM 1123 N N . GLY A 1 141 ? 2.388 -4.041 13.689 1.00 94.44 141 GLY A N 1
ATOM 1124 C CA . GLY A 1 141 ? 1.598 -2.939 13.142 1.00 94.44 141 GLY A CA 1
ATOM 1125 C C . GLY A 1 141 ? 0.277 -3.413 12.536 1.00 94.44 141 GLY A C 1
ATOM 1126 O O . GLY A 1 141 ? -0.760 -2.817 12.826 1.00 94.44 141 GLY A O 1
ATOM 1127 N N . ILE A 1 142 ? 0.312 -4.509 11.775 1.00 94.69 142 ILE A N 1
ATOM 1128 C CA . ILE A 1 142 ? -0.862 -5.130 11.152 1.00 94.69 142 ILE A CA 1
ATOM 1129 C C . ILE A 1 142 ? -1.824 -5.645 12.223 1.00 94.69 142 ILE A C 1
ATOM 1131 O O . ILE A 1 142 ? -2.986 -5.245 12.214 1.00 94.69 142 ILE A O 1
ATOM 1135 N N . ALA A 1 143 ? -1.342 -6.433 13.190 1.00 94.00 143 ALA A N 1
ATOM 1136 C CA . ALA A 1 143 ? -2.168 -6.968 14.277 1.00 94.00 143 ALA A CA 1
ATOM 1137 C C . ALA A 1 143 ? -2.858 -5.846 15.076 1.00 94.00 143 ALA A C 1
ATOM 1139 O O . ALA A 1 143 ? -4.073 -5.849 15.282 1.00 94.00 143 ALA A O 1
ATOM 1140 N N . ARG A 1 144 ? -2.109 -4.796 15.447 1.00 95.31 144 ARG A N 1
ATOM 1141 C CA . ARG A 1 144 ? -2.684 -3.603 16.098 1.00 95.31 144 ARG A CA 1
ATOM 1142 C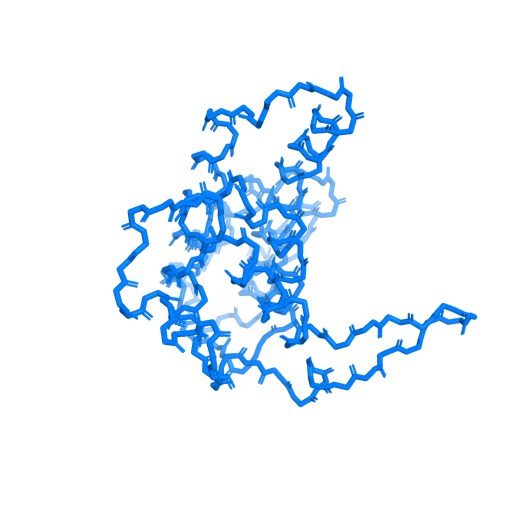 C . ARG A 1 144 ? -3.678 -2.874 15.197 1.00 95.31 144 ARG A C 1
ATOM 1144 O O . ARG A 1 144 ? -4.655 -2.323 15.700 1.00 95.31 144 ARG A O 1
ATOM 1151 N N . GLY A 1 145 ? -3.411 -2.818 13.896 1.00 95.81 145 GLY A N 1
ATOM 1152 C CA . GLY A 1 145 ? -4.304 -2.239 12.899 1.00 95.81 145 GLY A CA 1
ATOM 1153 C C . GLY A 1 145 ? -5.639 -2.977 12.843 1.00 95.81 145 GLY A C 1
ATOM 1154 O O . GLY A 1 145 ? -6.677 -2.330 12.945 1.00 95.81 145 GLY A O 1
ATOM 1155 N N . LEU A 1 146 ? -5.606 -4.310 12.769 1.00 95.00 146 LEU A N 1
ATOM 1156 C CA . LEU A 1 146 ? -6.786 -5.176 12.752 1.00 95.00 146 LEU A CA 1
ATOM 1157 C C . LEU A 1 146 ? -7.604 -5.033 14.037 1.00 95.00 146 LEU A C 1
ATOM 1159 O O . LEU A 1 146 ? -8.799 -4.768 13.971 1.00 95.00 146 LEU A O 1
ATOM 1163 N N . ALA A 1 147 ? -6.961 -5.077 15.206 1.00 93.75 147 ALA A N 1
ATOM 1164 C CA . ALA A 1 147 ? -7.650 -4.891 16.483 1.00 93.75 147 ALA A CA 1
ATOM 1165 C C . ALA A 1 147 ? -8.362 -3.526 16.577 1.00 93.75 147 ALA A C 1
ATOM 1167 O O . ALA A 1 147 ? -9.495 -3.425 17.052 1.00 93.75 147 ALA A O 1
ATOM 1168 N N . LYS A 1 148 ? -7.720 -2.450 16.099 1.00 95.38 148 LYS A N 1
ATOM 1169 C CA . LYS A 1 148 ? -8.362 -1.128 16.059 1.00 95.38 148 LYS A CA 1
ATOM 1170 C C . LYS A 1 148 ? -9.453 -1.037 14.989 1.00 95.38 148 LYS A C 1
ATOM 1172 O O . LYS A 1 148 ? -10.405 -0.292 15.196 1.00 95.38 148 LYS A O 1
ATOM 1177 N N . TRP A 1 149 ? -9.310 -1.753 13.874 1.00 96.25 149 TRP A N 1
ATOM 1178 C CA . TRP A 1 149 ? -10.331 -1.848 12.833 1.00 96.25 149 TRP A CA 1
ATOM 1179 C C . TRP A 1 149 ? -11.592 -2.518 13.387 1.00 96.25 149 TRP A C 1
ATOM 1181 O O . TRP A 1 149 ? -12.647 -1.903 13.349 1.00 96.25 149 TRP A O 1
ATOM 1191 N N . VAL A 1 150 ? -11.478 -3.682 14.035 1.00 93.81 150 VAL A N 1
ATOM 1192 C CA . VAL A 1 150 ? -12.622 -4.383 14.656 1.00 93.81 150 VAL A CA 1
ATOM 1193 C C . VAL A 1 150 ? -13.373 -3.473 15.632 1.00 93.81 150 VAL A C 1
ATOM 1195 O O . VAL A 1 150 ? -14.597 -3.429 15.642 1.00 93.81 150 VAL A O 1
ATOM 1198 N N . LYS A 1 151 ? -12.650 -2.668 16.419 1.00 92.81 151 LYS A N 1
ATOM 1199 C CA . LYS A 1 151 ? -13.272 -1.685 17.318 1.00 92.81 151 LYS A CA 1
ATOM 1200 C C . LYS A 1 151 ? -14.023 -0.563 16.579 1.00 92.81 151 LYS A C 1
ATOM 1202 O O . LYS A 1 151 ? -14.964 -0.003 17.134 1.00 92.81 151 LYS A O 1
ATOM 1207 N N . ALA A 1 152 ? -13.566 -0.177 15.391 1.00 94.00 152 ALA A N 1
ATOM 1208 C CA . ALA A 1 152 ? -14.119 0.931 14.611 1.00 94.00 152 ALA A CA 1
ATOM 1209 C C . ALA A 1 152 ? -15.272 0.518 13.680 1.00 94.00 152 ALA A C 1
ATOM 1211 O O . ALA A 1 152 ? -16.047 1.387 13.288 1.00 94.00 152 ALA A O 1
ATOM 1212 N N . PHE A 1 153 ? -15.392 -0.774 13.361 1.00 91.88 153 PHE A N 1
ATOM 1213 C CA . PHE A 1 153 ? -16.414 -1.347 12.483 1.00 91.88 153 PHE A CA 1
ATOM 1214 C C . PHE A 1 153 ? -17.210 -2.417 13.255 1.00 91.88 153 PHE A C 1
ATOM 1216 O O . PHE A 1 153 ? -16.842 -3.589 13.219 1.00 91.88 153 PHE A O 1
ATOM 1223 N N . PRO A 1 154 ? -18.273 -2.039 13.996 1.00 83.62 154 PRO A N 1
ATOM 1224 C CA . PRO A 1 154 ? -19.066 -2.965 14.819 1.00 83.62 154 PRO A CA 1
ATOM 1225 C C . PRO A 1 154 ? -19.693 -4.128 14.039 1.00 83.62 154 PRO A C 1
ATOM 1227 O O . PRO A 1 154 ? -19.958 -5.183 14.603 1.00 83.62 154 PRO A O 1
ATOM 1230 N N . GLU A 1 155 ? -19.919 -3.930 12.744 1.00 85.12 155 GLU A N 1
ATOM 1231 C CA . GLU A 1 155 ? -20.373 -4.924 11.772 1.00 85.12 155 GLU A CA 1
ATOM 1232 C C . GLU A 1 155 ? -19.264 -5.860 11.251 1.00 85.12 155 GLU A C 1
ATOM 1234 O O . GLU A 1 155 ? -19.487 -6.588 10.282 1.00 85.12 155 GLU A O 1
ATOM 1239 N N . ALA A 1 156 ? -18.073 -5.843 11.864 1.00 82.44 156 ALA A N 1
ATOM 1240 C CA . ALA A 1 156 ? -16.979 -6.761 11.560 1.00 82.44 156 ALA A CA 1
ATOM 1241 C C . ALA A 1 156 ? -17.464 -8.216 11.539 1.00 82.44 156 ALA A C 1
ATOM 1243 O O . ALA A 1 156 ? -18.147 -8.678 12.457 1.00 82.44 156 ALA A O 1
ATOM 1244 N N . THR A 1 157 ? -17.090 -8.952 10.492 1.00 82.81 157 THR A N 1
ATOM 1245 C CA . THR A 1 157 ? -17.450 -10.368 10.393 1.00 82.81 157 THR A CA 1
ATOM 1246 C C . THR A 1 157 ? -16.631 -11.201 11.377 1.00 82.81 157 THR A C 1
ATOM 1248 O O . THR A 1 157 ? -15.552 -10.790 11.811 1.00 82.81 157 THR A O 1
ATOM 1251 N N . GLN A 1 158 ? -17.116 -12.402 11.702 1.00 81.75 158 GLN A N 1
ATOM 1252 C CA . GLN A 1 158 ? -16.367 -13.356 12.524 1.00 81.75 158 GLN A CA 1
ATOM 1253 C C . GLN A 1 158 ? -14.976 -13.642 11.924 1.00 81.75 158 GLN A C 1
ATOM 1255 O O . GLN A 1 158 ? -13.990 -13.630 12.653 1.00 81.75 158 GLN A O 1
ATOM 1260 N N . ASP A 1 159 ? -14.878 -13.763 10.597 1.00 80.2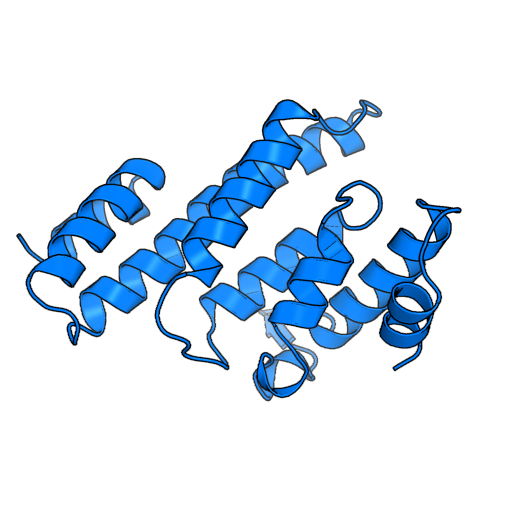5 159 ASP A N 1
ATOM 1261 C CA . ASP A 1 159 ? -13.607 -13.939 9.881 1.00 80.25 159 ASP A CA 1
ATOM 1262 C C . ASP A 1 159 ? -12.649 -12.746 10.063 1.00 80.25 159 ASP A C 1
ATOM 1264 O O . ASP A 1 159 ? -11.431 -12.921 10.124 1.00 80.25 159 ASP A O 1
ATOM 1268 N N . ASP A 1 160 ? -13.167 -11.513 10.127 1.00 79.00 160 ASP A N 1
ATOM 1269 C CA . ASP A 1 160 ? -12.346 -10.315 10.357 1.00 79.00 160 ASP A CA 1
ATOM 1270 C C . ASP A 1 160 ? -11.840 -10.250 11.806 1.00 79.00 160 ASP A C 1
ATOM 1272 O O . ASP A 1 160 ? -10.721 -9.795 12.055 1.00 79.00 160 ASP A O 1
ATOM 1276 N N . ILE A 1 161 ? -12.650 -10.729 12.754 1.00 76.62 161 ILE A N 1
ATOM 1277 C CA . ILE A 1 161 ? -12.286 -10.844 14.170 1.00 76.62 161 ILE A CA 1
ATOM 1278 C C . ILE A 1 161 ? -11.223 -11.929 14.353 1.00 76.62 161 ILE A C 1
ATOM 1280 O O . ILE A 1 161 ? -10.210 -11.679 15.000 1.00 76.62 161 ILE A O 1
ATOM 1284 N N . GLU A 1 162 ? -11.407 -13.105 13.754 1.00 80.38 162 GLU A N 1
ATOM 1285 C CA . GLU A 1 162 ? -10.435 -14.200 13.812 1.00 80.38 162 GLU A CA 1
ATOM 1286 C C . GLU A 1 162 ? -9.093 -13.798 13.202 1.00 80.38 162 GLU A C 1
ATOM 1288 O O . GLU A 1 162 ? -8.053 -14.054 13.806 1.00 80.38 162 GLU A O 1
ATOM 1293 N N . LEU A 1 163 ? -9.100 -13.080 12.074 1.00 78.69 163 LEU A N 1
ATOM 1294 C CA . LEU A 1 163 ? -7.882 -12.532 11.475 1.00 78.69 163 LEU A CA 1
ATOM 1295 C C . LEU A 1 163 ? -7.126 -11.592 12.431 1.00 78.69 163 LEU A C 1
ATOM 1297 O O . LEU A 1 163 ? -5.903 -11.533 12.380 1.00 78.69 163 LEU A O 1
ATOM 1301 N N . ALA A 1 164 ? -7.828 -10.849 13.292 1.00 65.75 164 ALA A N 1
ATOM 1302 C CA . ALA A 1 164 ? -7.213 -9.961 14.280 1.00 65.75 164 ALA A CA 1
ATOM 1303 C C . ALA A 1 164 ? -6.628 -10.694 15.503 1.00 65.75 164 ALA A C 1
ATOM 1305 O O . ALA A 1 164 ? -5.855 -10.089 16.250 1.00 65.75 164 ALA A O 1
ATOM 1306 N N . LEU A 1 165 ? -7.041 -11.944 15.736 1.00 66.25 165 LEU A N 1
ATOM 1307 C CA . LEU A 1 165 ? -6.653 -12.767 16.888 1.00 66.25 165 LEU A CA 1
ATOM 1308 C C . LEU A 1 165 ? -5.527 -13.767 16.579 1.00 66.25 165 LEU A C 1
ATOM 1310 O O . LEU A 1 165 ? -4.980 -14.346 17.519 1.00 66.25 165 LEU A O 1
ATOM 1314 N N . GLN A 1 166 ? -5.211 -13.974 15.298 1.00 60.28 166 GLN A N 1
ATOM 1315 C CA . GLN A 1 166 ? -4.051 -14.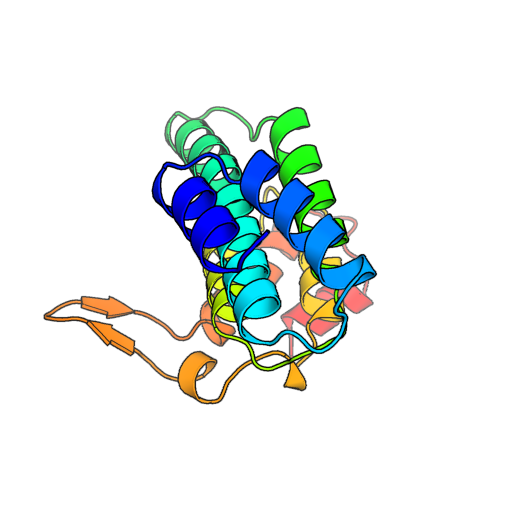740 14.824 1.00 60.28 166 GLN A CA 1
ATOM 1316 C C . GLN A 1 166 ? -2.750 -13.946 14.993 1.00 60.28 166 GLN A C 1
ATOM 1318 O O . GLN A 1 166 ? -1.730 -14.587 15.331 1.00 60.28 166 GLN A O 1
#

Sequence (166 aa):
MTWADVQALRKSGKFQQAIDLGLQELDEAPDDFKVRTQLDWAFYGLIKNHLSSVVAKLKAGQPAPSGVVNQIHQALRGFAKQPKRRPDNALSNILRELSRIAPHFPFFPGFVRWVGIDGLGAEDWQYNQLDENRFPPIALGIARGLAKWVKAFPEATQDDIELALQ